Protein AF-A0ABD5P333-F1 (afdb_monomer)

Sequence (95 aa):
MSDEPADSIDLEHPDYVSIGVTRGEYDLEIGRPRDYPDRADVSVQASERDRVLFTVDAMAGDHGTGHADVELTLEEARQVRDRLDEVADGLGDER

Mean predicted aligned error: 10.52 Å

pLDDT: mean 73.98, std 19.21, range [34.75, 96.56]

Solvent-accessible surface area (backbone atoms only — not comparable to full-atom values): 5819 Å² total; per-residue (Å²): 132,83,82,68,76,73,64,52,47,74,48,95,58,22,61,73,58,76,83,80,80,80,90,82,77,86,87,75,78,77,52,68,102,75,71,46,20,77,42,29,37,38,33,62,44,83,42,80,89,73,25,34,35,41,36,41,42,33,31,23,76,97,54,46,74,47,77,47,81,43,82,28,48,62,67,54,49,49,52,53,51,56,52,50,50,55,54,53,51,57,65,58,72,77,110

Nearest PDB structures (foldseek):
  7wzf-assembly1_A  TM=5.318E-01  e=2.876E+00  Streptomyces yunnanensis
  5ezn-assembly1_A  TM=5.004E-01  e=3.620E+00  Plasmodium falciparum 3D7
  4ttz-assembly1_D  TM=4.311E-01  e=3.227E+00  Chlamydomonas reinhardtii
  4tpz-assembly2_B  TM=4.342E-01  e=6.075E+00  Chlamydomonas reinhardtii

Foldseek 3Di:
DDPPPFQKDKDPCQQPDDQDDDDDDDDDPQPDPRLRFPTKIWGWDQDPPQWIWIKIWTHRPPRDIDIDIDIGHPVRVVVVVVVVVVVVVVVVVVD

Radius of gyration: 15.99 Å; Cα contacts (8 Å, |Δi|>4): 124; chains: 1; bounding box: 43×37×37 Å

Structure (mmCIF, N/CA/C/O backbone):
data_AF-A0ABD5P333-F1
#
_entry.id   AF-A0ABD5P333-F1
#
loop_
_atom_site.group_PDB
_atom_site.id
_atom_site.type_symbol
_atom_site.label_atom_id
_atom_site.label_alt_id
_atom_site.label_comp_id
_atom_site.label_asym_id
_atom_site.label_entity_id
_atom_site.label_seq_id
_atom_site.pdbx_PDB_ins_code
_atom_site.Cartn_x
_atom_site.Cartn_y
_atom_site.Cartn_z
_atom_site.occupancy
_atom_site.B_iso_or_equiv
_atom_site.auth_seq_id
_atom_site.auth_comp_id
_atom_site.auth_asym_id
_atom_site.auth_atom_id
_atom_site.pdbx_PDB_model_num
ATOM 1 N N . MET A 1 1 ? 11.044 -23.769 11.732 1.00 38.94 1 MET A N 1
ATOM 2 C CA . MET A 1 1 ? 10.599 -22.381 11.529 1.00 38.94 1 MET A CA 1
ATOM 3 C C . MET A 1 1 ? 9.613 -22.490 10.396 1.00 38.94 1 MET A C 1
ATOM 5 O O . MET A 1 1 ? 10.024 -22.906 9.321 1.00 38.94 1 MET A O 1
ATOM 9 N N . SER A 1 2 ? 8.325 -22.404 10.706 1.00 37.06 2 SER A N 1
ATOM 10 C CA . SER A 1 2 ? 7.289 -22.531 9.686 1.00 37.06 2 SER A CA 1
ATOM 11 C C . SER A 1 2 ? 7.275 -21.218 8.923 1.00 37.06 2 SER A C 1
ATOM 13 O O . SER A 1 2 ? 7.045 -20.178 9.525 1.00 37.06 2 SER A O 1
ATOM 15 N N . ASP A 1 3 ? 7.624 -21.291 7.647 1.00 41.69 3 ASP A N 1
ATOM 16 C CA . ASP A 1 3 ? 7.404 -20.237 6.666 1.00 41.69 3 ASP A CA 1
ATOM 17 C C . ASP A 1 3 ? 5.883 -20.202 6.464 1.00 41.69 3 ASP A C 1
ATOM 19 O O . ASP A 1 3 ? 5.319 -21.010 5.722 1.00 41.69 3 ASP A O 1
ATOM 23 N N . GLU A 1 4 ? 5.180 -19.412 7.278 1.00 50.53 4 GLU A N 1
ATOM 24 C CA . GLU A 1 4 ? 3.819 -19.017 6.921 1.00 50.53 4 GLU A CA 1
ATOM 25 C C . GLU A 1 4 ? 3.950 -18.322 5.564 1.00 50.53 4 GLU A C 1
ATOM 27 O O . GLU A 1 4 ? 4.799 -17.433 5.452 1.00 50.53 4 GLU A O 1
ATOM 32 N N . PRO A 1 5 ? 3.230 -18.768 4.516 1.00 47.19 5 PRO A N 1
ATOM 33 C CA . PRO A 1 5 ? 3.311 -18.101 3.229 1.00 47.19 5 PRO A CA 1
ATOM 34 C C . PRO A 1 5 ? 2.999 -16.636 3.497 1.00 47.19 5 PRO A C 1
ATOM 36 O O . PRO A 1 5 ? 1.953 -16.331 4.069 1.00 47.19 5 PRO A O 1
ATOM 39 N N . ALA A 1 6 ? 3.937 -15.748 3.171 1.00 54.31 6 ALA A N 1
ATOM 40 C CA . ALA A 1 6 ? 3.645 -14.331 3.194 1.00 54.31 6 ALA A CA 1
ATOM 41 C C . ALA A 1 6 ? 2.369 -14.154 2.361 1.00 54.31 6 ALA A C 1
ATOM 43 O O . ALA A 1 6 ? 2.330 -14.595 1.211 1.00 54.31 6 ALA A O 1
ATOM 44 N N . ASP A 1 7 ? 1.314 -13.589 2.953 1.00 72.62 7 ASP A N 1
ATOM 45 C CA . ASP A 1 7 ? 0.103 -13.168 2.241 1.00 72.62 7 ASP A CA 1
ATOM 46 C C . ASP A 1 7 ? 0.468 -11.958 1.355 1.00 72.62 7 ASP A C 1
ATOM 48 O O . ASP A 1 7 ? 0.048 -10.821 1.573 1.00 72.62 7 ASP A O 1
ATOM 52 N N . SER A 1 8 ? 1.367 -12.201 0.403 1.00 78.19 8 SER A N 1
ATOM 53 C CA . SER A 1 8 ? 1.879 -11.273 -0.588 1.00 78.19 8 SER A CA 1
ATOM 54 C C . SER A 1 8 ? 1.187 -11.548 -1.914 1.00 78.19 8 SER A C 1
ATOM 56 O O . SER A 1 8 ? 1.102 -12.693 -2.363 1.00 78.19 8 SER A O 1
ATOM 58 N N . ILE A 1 9 ? 0.711 -10.489 -2.548 1.00 84.44 9 ILE A N 1
ATOM 59 C CA . ILE A 1 9 ? 0.115 -10.498 -3.874 1.00 84.44 9 ILE A CA 1
ATOM 60 C C . ILE A 1 9 ? 1.183 -9.997 -4.845 1.00 84.44 9 ILE A C 1
ATOM 62 O O . ILE A 1 9 ? 1.553 -8.822 -4.807 1.00 84.44 9 ILE A O 1
ATOM 66 N N . ASP A 1 10 ? 1.658 -10.881 -5.721 1.00 85.50 10 ASP A N 1
ATOM 67 C CA . ASP A 1 10 ? 2.471 -10.481 -6.870 1.00 85.50 10 ASP A CA 1
ATOM 68 C C . ASP A 1 10 ? 1.596 -9.673 -7.841 1.00 85.50 10 ASP A C 1
ATOM 70 O O . ASP A 1 10 ? 0.514 -10.115 -8.243 1.00 85.50 10 ASP A O 1
ATOM 74 N N . LEU A 1 11 ? 2.052 -8.482 -8.228 1.00 82.38 11 LEU A N 1
ATOM 75 C CA . LEU A 1 11 ? 1.296 -7.629 -9.141 1.00 82.38 11 LEU A CA 1
ATOM 76 C C . LEU A 1 11 ? 1.437 -8.128 -10.586 1.00 82.38 11 LEU A C 1
ATOM 78 O O . LEU A 1 11 ? 2.545 -8.319 -11.081 1.00 82.38 11 LEU A O 1
ATOM 82 N N . GLU A 1 12 ? 0.315 -8.266 -11.300 1.00 83.06 12 GLU A N 1
ATOM 83 C CA . GLU A 1 12 ? 0.308 -8.670 -12.721 1.00 83.06 12 GLU A CA 1
ATOM 84 C C . GLU A 1 12 ? 0.965 -7.625 -13.641 1.00 83.06 12 GLU A C 1
ATOM 86 O O . GLU A 1 12 ? 1.499 -7.963 -14.699 1.00 83.06 12 GLU A O 1
ATOM 91 N N . HIS A 1 13 ? 0.936 -6.356 -13.225 1.00 80.44 13 HIS A N 1
ATOM 92 C CA . HIS A 1 13 ? 1.501 -5.213 -13.941 1.00 80.44 13 HIS A CA 1
ATOM 93 C C . HIS A 1 13 ? 2.494 -4.460 -13.042 1.00 80.44 13 HIS A C 1
ATOM 95 O O . HIS A 1 13 ? 2.178 -3.374 -12.544 1.00 80.44 13 HIS A O 1
ATOM 101 N N . PRO A 1 14 ? 3.690 -5.026 -12.787 1.00 72.69 14 PRO A N 1
ATOM 102 C CA . PRO A 1 14 ? 4.691 -4.385 -11.933 1.00 72.69 14 PRO A CA 1
ATOM 103 C C . PRO A 1 14 ? 5.183 -3.051 -12.519 1.00 72.69 14 PRO A C 1
ATOM 105 O O . PRO A 1 14 ? 5.541 -2.139 -11.777 1.00 72.69 14 PRO A O 1
ATOM 108 N N . ASP A 1 15 ? 5.089 -2.877 -13.840 1.00 67.25 15 ASP A N 1
ATOM 109 C CA . ASP A 1 15 ? 5.424 -1.645 -14.551 1.00 67.25 15 ASP A CA 1
ATOM 110 C C . ASP A 1 15 ? 4.491 -0.463 -14.226 1.00 67.25 15 ASP A C 1
ATOM 112 O O . ASP A 1 15 ? 4.804 0.682 -14.563 1.00 67.25 15 ASP A O 1
ATOM 116 N N . TYR A 1 16 ? 3.363 -0.705 -13.548 1.00 77.62 16 TYR A N 1
ATOM 117 C CA . TYR A 1 16 ? 2.445 0.350 -13.097 1.00 77.62 16 TYR A CA 1
ATOM 118 C C . TYR A 1 16 ? 2.811 0.906 -11.719 1.00 77.62 16 TYR A C 1
ATOM 120 O O . TYR A 1 16 ? 2.261 1.929 -11.298 1.00 77.62 16 TYR A O 1
ATOM 128 N N . VAL A 1 17 ? 3.771 0.292 -11.025 1.00 71.00 17 VAL A N 1
ATOM 129 C CA . VAL A 1 17 ? 4.291 0.834 -9.773 1.00 71.00 17 VAL A CA 1
ATOM 130 C C . VAL A 1 17 ? 5.177 2.040 -10.076 1.00 71.00 17 VAL A C 1
ATOM 132 O O . VAL A 1 17 ? 6.210 1.947 -10.737 1.00 71.00 17 VAL A O 1
ATOM 135 N N . SER A 1 18 ? 4.770 3.204 -9.571 1.00 65.06 18 SER A N 1
ATOM 136 C CA . SER A 1 18 ? 5.552 4.439 -9.644 1.00 65.06 18 SER A CA 1
ATOM 137 C C . SER A 1 18 ? 6.168 4.745 -8.280 1.00 65.06 18 SER A C 1
ATOM 139 O O . SER A 1 18 ? 5.469 5.174 -7.364 1.00 65.06 18 SE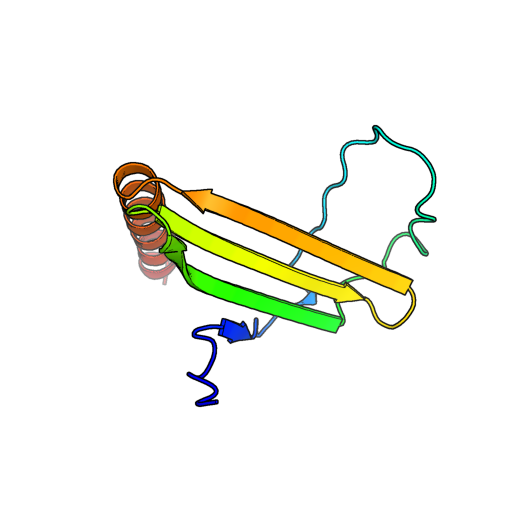R A O 1
ATOM 141 N N . ILE A 1 19 ? 7.484 4.562 -8.144 1.00 62.94 19 ILE A N 1
ATOM 142 C CA . ILE A 1 19 ? 8.223 4.917 -6.924 1.00 62.94 19 ILE A CA 1
ATOM 143 C C . ILE A 1 19 ? 8.557 6.415 -6.976 1.00 62.94 19 ILE A C 1
ATOM 145 O O . ILE A 1 19 ? 9.532 6.843 -7.594 1.00 62.94 19 ILE A O 1
ATOM 149 N N . GLY A 1 20 ? 7.719 7.241 -6.352 1.00 54.16 20 GLY A N 1
ATOM 150 C CA . GLY A 1 20 ? 7.977 8.673 -6.216 1.00 54.16 20 GLY A CA 1
ATOM 151 C C . GLY A 1 20 ? 8.860 8.969 -5.005 1.00 54.16 20 GLY A C 1
ATOM 152 O O . GLY A 1 20 ? 8.350 9.053 -3.893 1.00 54.16 20 GLY A O 1
ATOM 153 N N . VAL A 1 21 ? 10.167 9.186 -5.191 1.00 50.47 21 VAL A N 1
ATOM 154 C CA . VAL A 1 21 ? 11.019 9.712 -4.109 1.00 50.47 21 VAL A CA 1
ATOM 155 C C . VAL A 1 21 ? 10.919 11.237 -4.045 1.00 50.47 21 VAL A C 1
ATOM 157 O O . VAL A 1 21 ? 11.210 11.942 -5.014 1.00 50.47 21 VAL A O 1
ATOM 160 N N . THR A 1 22 ? 10.535 11.783 -2.889 1.00 39.66 22 THR A N 1
ATOM 161 C CA . THR A 1 22 ? 10.752 13.211 -2.621 1.00 39.66 22 THR A CA 1
ATOM 162 C C . THR A 1 22 ? 12.159 13.363 -2.058 1.00 39.66 22 THR A C 1
ATOM 164 O O . THR A 1 22 ? 12.470 12.874 -0.978 1.00 39.66 22 THR A O 1
ATOM 167 N N . ARG A 1 23 ? 13.030 13.995 -2.846 1.00 41.31 23 ARG A N 1
ATOM 168 C CA . ARG A 1 23 ? 14.465 14.158 -2.589 1.00 41.31 23 ARG A CA 1
ATOM 169 C C . ARG A 1 23 ? 14.733 14.757 -1.205 1.00 41.31 23 ARG A C 1
ATOM 171 O O . ARG A 1 23 ? 14.396 15.915 -0.966 1.00 41.31 23 ARG A O 1
ATOM 178 N N . GLY A 1 24 ? 15.412 13.997 -0.349 1.00 38.56 24 GLY A N 1
ATOM 179 C CA . GLY A 1 24 ? 15.784 14.464 0.978 1.00 38.56 24 GLY A CA 1
ATOM 180 C C . GLY A 1 24 ? 16.688 13.536 1.778 1.00 38.56 24 GLY A C 1
ATOM 181 O O . GLY A 1 24 ? 16.518 13.527 2.978 1.00 38.56 24 GLY A O 1
ATOM 182 N N . GLU A 1 25 ? 17.605 12.778 1.169 1.00 34.75 25 GLU A N 1
ATOM 183 C CA . GLU A 1 25 ? 18.845 12.292 1.803 1.00 34.75 25 GLU A CA 1
ATOM 184 C C . GLU A 1 25 ? 19.737 11.616 0.748 1.00 34.75 25 GLU A C 1
ATOM 186 O O . GLU A 1 25 ? 19.299 11.315 -0.361 1.00 34.75 25 GLU A O 1
ATOM 191 N N . TYR A 1 26 ? 21.032 11.583 1.029 1.00 38.75 26 TYR A N 1
ATOM 192 C CA . TYR A 1 26 ? 22.122 11.553 0.061 1.00 38.75 26 TYR A CA 1
ATOM 193 C C . TYR A 1 26 ? 22.350 10.152 -0.535 1.00 38.75 26 TYR A C 1
ATOM 195 O O . TYR A 1 26 ? 22.328 9.169 0.191 1.00 38.75 26 TYR A O 1
ATOM 203 N N . ASP A 1 27 ? 22.637 10.108 -1.839 1.00 44.00 27 ASP A N 1
ATOM 204 C CA . ASP A 1 27 ? 23.095 8.937 -2.608 1.00 44.00 27 ASP A CA 1
ATOM 205 C C . ASP A 1 27 ? 22.120 7.765 -2.793 1.00 44.00 27 ASP A C 1
ATOM 207 O O . ASP A 1 27 ? 22.249 6.717 -2.173 1.00 44.00 27 ASP A O 1
ATOM 211 N N . LEU A 1 28 ? 21.247 7.895 -3.795 1.00 45.53 28 LEU A N 1
ATOM 212 C CA . LEU A 1 28 ? 20.853 6.778 -4.656 1.00 45.53 28 LEU A CA 1
ATOM 213 C C . LEU A 1 28 ? 20.829 7.316 -6.090 1.00 45.53 28 LEU A C 1
ATOM 215 O O . LEU A 1 28 ? 20.035 8.203 -6.421 1.00 45.53 28 LEU A O 1
ATOM 219 N N . GLU A 1 29 ? 21.754 6.840 -6.926 1.00 38.72 29 GLU A N 1
ATOM 220 C CA . GLU A 1 29 ? 21.693 7.059 -8.367 1.00 38.72 29 GLU A CA 1
ATOM 221 C C . GLU A 1 29 ? 20.390 6.433 -8.863 1.00 38.72 29 GLU A C 1
ATOM 223 O O . GLU A 1 29 ? 20.268 5.218 -8.977 1.00 38.72 29 GLU A O 1
ATOM 228 N N . ILE A 1 30 ? 19.388 7.274 -9.124 1.00 46.06 30 ILE A N 1
ATOM 229 C CA . ILE A 1 30 ? 18.232 6.860 -9.910 1.00 46.06 30 ILE A CA 1
ATOM 230 C C . ILE A 1 30 ? 18.810 6.448 -11.258 1.00 46.06 30 ILE A C 1
ATOM 232 O O . ILE A 1 30 ? 19.439 7.268 -11.939 1.00 46.06 30 ILE A O 1
ATOM 236 N N . GLY A 1 31 ? 18.637 5.172 -11.600 1.00 47.16 31 GLY A N 1
ATOM 237 C CA . GLY A 1 31 ? 18.948 4.640 -12.915 1.00 47.16 31 GLY A CA 1
ATOM 238 C C . GLY A 1 31 ? 18.247 5.430 -14.026 1.00 47.16 31 GLY A C 1
ATOM 239 O O . GLY A 1 31 ? 17.619 6.472 -13.813 1.00 47.16 31 GLY A O 1
ATOM 240 N N . ARG A 1 32 ? 18.410 5.008 -15.280 1.00 41.62 32 ARG A N 1
ATOM 241 C CA . ARG A 1 32 ? 17.917 5.813 -16.411 1.00 41.62 32 ARG A CA 1
ATOM 242 C C . ARG A 1 32 ? 16.408 6.080 -16.252 1.00 41.62 32 ARG A C 1
ATOM 244 O O . ARG A 1 32 ? 15.719 5.278 -15.638 1.00 41.62 32 ARG A O 1
ATOM 251 N N . PRO A 1 33 ? 15.867 7.188 -16.802 1.00 46.59 33 PRO A N 1
ATOM 252 C CA . PRO A 1 33 ? 14.513 7.693 -16.501 1.00 46.59 33 PRO A CA 1
ATOM 253 C C . PRO A 1 33 ? 13.325 6.802 -16.946 1.00 46.59 33 PRO A C 1
ATOM 255 O O . PRO A 1 33 ? 12.249 7.316 -17.243 1.00 46.59 33 PRO A O 1
ATOM 258 N N . ARG A 1 34 ? 13.506 5.481 -17.054 1.00 50.66 34 ARG A N 1
ATOM 259 C CA . ARG A 1 34 ? 12.529 4.467 -17.466 1.00 50.66 34 ARG A CA 1
ATOM 260 C C . ARG A 1 34 ? 12.788 3.094 -16.828 1.00 50.66 34 ARG A C 1
ATOM 262 O O . ARG A 1 34 ? 12.430 2.087 -17.434 1.00 50.66 34 ARG A O 1
ATOM 269 N N . ASP A 1 35 ? 13.423 3.042 -15.662 1.00 55.91 35 ASP A N 1
ATOM 270 C CA . ASP A 1 35 ? 13.566 1.788 -14.920 1.00 55.91 35 ASP A CA 1
ATOM 271 C C . ASP A 1 35 ? 12.232 1.498 -14.210 1.00 55.91 35 ASP A C 1
ATOM 273 O O . ASP A 1 35 ? 12.031 1.818 -13.042 1.00 55.91 35 ASP A O 1
ATOM 277 N N . TYR A 1 36 ? 11.267 0.993 -14.985 1.00 62.94 36 TYR A N 1
ATOM 278 C CA . TYR A 1 36 ? 10.021 0.447 -14.454 1.00 62.94 36 TYR A CA 1
ATOM 279 C C . TYR A 1 36 ? 10.332 -0.853 -13.708 1.00 62.94 36 TYR A C 1
ATOM 281 O O . TYR A 1 36 ? 11.178 -1.615 -14.190 1.00 62.94 36 TYR A O 1
ATOM 289 N N . PRO A 1 37 ? 9.665 -1.127 -12.576 1.00 67.44 37 PRO A N 1
ATOM 290 C CA . PRO A 1 37 ? 9.865 -2.380 -11.871 1.00 67.44 37 PRO A CA 1
ATOM 291 C C . PRO A 1 37 ? 9.554 -3.574 -12.778 1.00 67.44 37 PRO A C 1
ATOM 293 O O . PRO A 1 37 ? 8.509 -3.615 -13.427 1.00 67.44 37 PRO A O 1
ATOM 296 N N . ASP A 1 38 ? 10.466 -4.541 -12.834 1.00 74.62 38 ASP A N 1
ATOM 297 C CA . ASP A 1 38 ? 10.239 -5.836 -13.479 1.00 74.62 38 ASP A CA 1
ATOM 298 C C . ASP A 1 38 ? 9.615 -6.844 -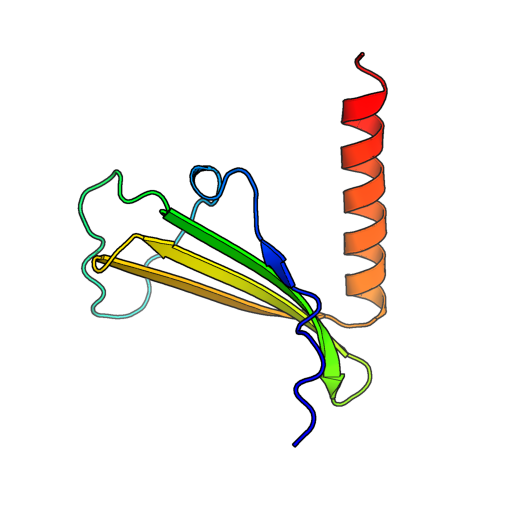12.506 1.00 74.62 38 ASP A C 1
ATOM 300 O O . ASP A 1 38 ? 9.032 -7.841 -12.936 1.00 74.62 38 ASP A O 1
ATOM 304 N N . ARG A 1 39 ? 9.674 -6.553 -11.201 1.00 79.75 39 ARG A N 1
ATOM 305 C CA . ARG A 1 39 ? 8.957 -7.279 -10.155 1.00 79.75 39 ARG A CA 1
ATOM 306 C C . ARG A 1 39 ? 8.386 -6.313 -9.126 1.00 79.75 39 ARG A C 1
ATOM 308 O O . ARG A 1 39 ? 9.075 -5.392 -8.698 1.00 79.75 39 ARG A O 1
ATOM 315 N N . ALA A 1 40 ? 7.152 -6.557 -8.701 1.00 84.19 40 ALA A N 1
ATOM 316 C CA . ALA A 1 40 ? 6.555 -5.862 -7.575 1.00 84.19 40 ALA A CA 1
ATOM 317 C C . ALA A 1 40 ? 5.559 -6.761 -6.842 1.00 84.19 40 ALA A C 1
ATOM 319 O O . ALA A 1 40 ? 4.810 -7.507 -7.479 1.00 84.19 40 ALA A O 1
ATOM 320 N N . ASP A 1 41 ? 5.541 -6.649 -5.521 1.00 87.31 41 ASP A N 1
ATOM 321 C CA . ASP A 1 41 ? 4.627 -7.363 -4.646 1.00 87.31 41 ASP A CA 1
ATOM 322 C C . ASP A 1 41 ? 4.106 -6.455 -3.529 1.00 87.31 41 ASP A C 1
ATOM 324 O O . ASP A 1 41 ? 4.714 -5.448 -3.153 1.00 87.31 41 ASP A O 1
ATOM 328 N N . VAL A 1 42 ? 2.907 -6.780 -3.055 1.00 88.06 42 VAL A N 1
ATOM 329 C CA . VAL A 1 42 ? 2.254 -6.092 -1.942 1.00 88.06 42 VAL A CA 1
ATOM 330 C C . VAL A 1 42 ? 1.870 -7.130 -0.913 1.00 88.06 42 VAL A C 1
ATOM 332 O O . VAL A 1 42 ? 1.201 -8.101 -1.256 1.00 88.06 42 VAL A O 1
ATOM 335 N N . SER A 1 43 ? 2.227 -6.923 0.348 1.00 91.50 43 SER A N 1
ATOM 336 C CA . SER A 1 43 ? 1.836 -7.829 1.426 1.00 91.50 43 SER A CA 1
ATOM 337 C C . SER A 1 43 ? 1.129 -7.101 2.558 1.00 91.50 43 SER A C 1
ATOM 339 O O . SER A 1 43 ? 1.364 -5.919 2.819 1.00 91.50 43 SER A O 1
ATOM 341 N N . VAL A 1 44 ? 0.214 -7.817 3.212 1.00 90.62 44 VAL A N 1
ATOM 342 C CA . VAL A 1 44 ? -0.544 -7.304 4.355 1.00 90.62 44 VAL A CA 1
A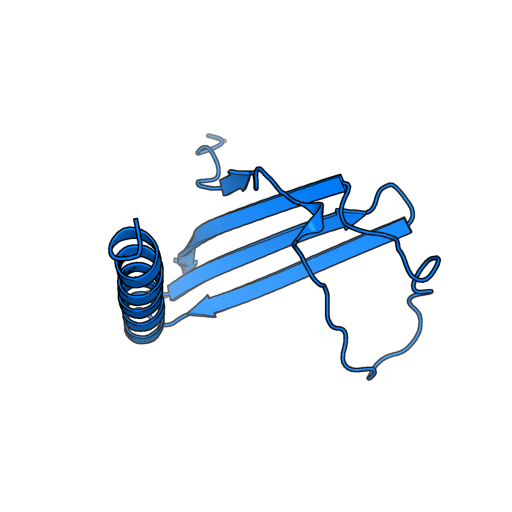TOM 343 C C . VAL A 1 44 ? -0.470 -8.312 5.482 1.00 90.62 44 VAL A C 1
ATOM 345 O O . VAL A 1 44 ? -0.887 -9.455 5.326 1.00 90.62 44 VAL A O 1
ATOM 348 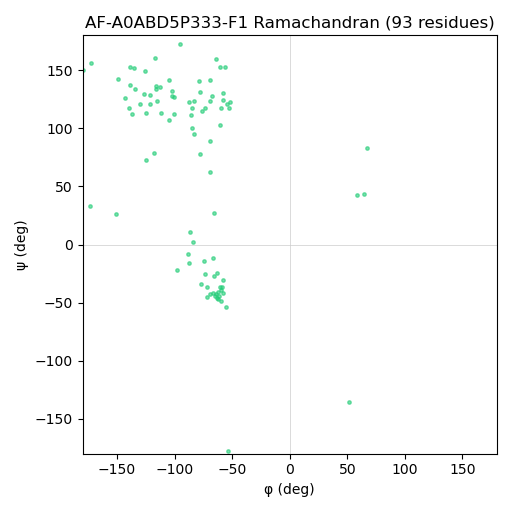N N . GLN A 1 45 ? 0.055 -7.893 6.629 1.00 91.12 45 GLN A N 1
ATOM 349 C CA . GLN A 1 45 ? 0.294 -8.785 7.759 1.00 91.12 45 GLN A CA 1
ATOM 350 C C . GLN A 1 45 ? -0.161 -8.146 9.069 1.00 91.12 45 GLN A C 1
ATOM 352 O O . GLN A 1 45 ? -0.166 -6.923 9.226 1.00 91.12 45 GLN A O 1
ATOM 357 N N . ALA A 1 46 ? -0.539 -8.974 10.043 1.00 89.81 46 ALA A N 1
ATOM 358 C CA . ALA A 1 46 ? -0.698 -8.495 11.409 1.00 89.81 46 ALA A CA 1
ATOM 359 C C . ALA A 1 46 ? 0.690 -8.150 11.973 1.00 89.81 46 ALA A C 1
ATOM 361 O O . ALA A 1 46 ? 1.574 -9.003 12.001 1.00 89.81 46 ALA A O 1
ATOM 362 N N . SER A 1 47 ? 0.868 -6.912 12.428 1.00 86.44 47 SER A N 1
ATOM 363 C CA . SER A 1 47 ? 2.070 -6.479 13.145 1.00 86.44 47 SER A CA 1
ATOM 364 C C . SER A 1 47 ? 1.836 -6.563 14.658 1.00 86.44 47 SER A C 1
ATOM 366 O O . SER A 1 47 ? 0.729 -6.826 15.145 1.00 86.44 47 SER A O 1
ATOM 368 N N . GLU A 1 48 ? 2.891 -6.341 15.433 1.00 80.31 48 GLU A N 1
ATOM 369 C CA . GLU A 1 48 ? 2.791 -6.268 16.884 1.00 80.31 48 GLU A CA 1
ATOM 370 C C . GLU A 1 48 ? 1.858 -5.116 17.317 1.00 80.31 48 GLU A C 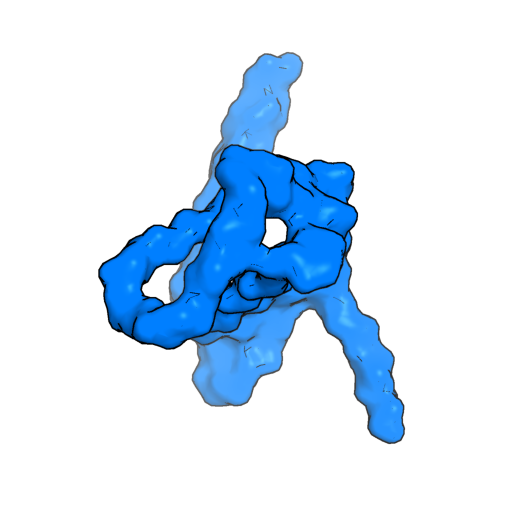1
ATOM 372 O O . GLU A 1 48 ? 1.734 -4.089 16.652 1.00 80.31 48 GLU A O 1
ATOM 377 N N . ARG A 1 49 ? 1.232 -5.249 18.497 1.00 81.38 49 ARG A N 1
ATOM 378 C CA . ARG A 1 49 ? 0.441 -4.178 19.151 1.00 81.38 49 ARG A CA 1
ATOM 379 C C . ARG A 1 49 ? -0.826 -3.736 18.397 1.00 81.38 49 ARG A C 1
ATOM 381 O O . ARG A 1 49 ? -1.117 -2.540 18.339 1.00 81.38 49 ARG A O 1
ATOM 388 N N . ASP A 1 50 ? -1.597 -4.688 17.870 1.00 84.69 50 ASP A N 1
ATOM 389 C CA . ASP A 1 50 ? -2.879 -4.423 17.190 1.00 84.69 50 ASP A CA 1
ATOM 390 C C . ASP A 1 50 ? -2.722 -3.474 15.984 1.00 84.69 50 ASP A C 1
ATOM 392 O O . ASP A 1 50 ? -3.497 -2.529 15.785 1.00 84.69 50 ASP A O 1
ATOM 396 N N . ARG A 1 51 ? -1.669 -3.703 15.193 1.00 91.38 51 ARG A N 1
ATOM 397 C CA . ARG A 1 51 ? -1.355 -2.965 13.965 1.00 91.38 51 ARG A CA 1
ATOM 398 C C . ARG A 1 51 ? -1.407 -3.882 12.750 1.00 91.38 51 ARG A C 1
ATOM 400 O O . ARG A 1 51 ? -1.320 -5.102 12.868 1.00 91.38 51 ARG A O 1
ATOM 407 N N . VAL A 1 52 ? -1.546 -3.274 11.581 1.00 92.19 52 VAL A N 1
ATOM 408 C CA . VAL A 1 52 ? -1.451 -3.945 10.284 1.00 92.19 52 VAL A CA 1
ATOM 409 C C . VAL A 1 52 ? -0.234 -3.382 9.568 1.00 92.19 52 VAL A C 1
ATOM 411 O O . VAL A 1 52 ? -0.148 -2.170 9.399 1.00 92.19 52 VAL A O 1
ATOM 414 N N . LEU A 1 53 ? 0.699 -4.240 9.171 1.00 92.88 53 LEU A N 1
ATOM 415 C CA . LEU A 1 53 ? 1.802 -3.868 8.296 1.00 92.88 53 LEU A CA 1
ATOM 416 C C . LEU A 1 53 ? 1.340 -4.025 6.847 1.00 92.88 53 LEU A C 1
ATOM 418 O O . LEU A 1 53 ? 0.893 -5.102 6.455 1.00 92.88 53 LEU A O 1
ATOM 422 N N . PHE A 1 54 ? 1.420 -2.940 6.085 1.00 90.56 54 PHE A N 1
ATOM 423 C CA . PHE A 1 54 ? 1.208 -2.914 4.645 1.00 90.56 54 PHE A CA 1
ATOM 424 C C . PHE A 1 54 ? 2.548 -2.616 3.977 1.00 90.56 54 PHE A C 1
ATOM 426 O O . PHE A 1 54 ? 3.079 -1.514 4.134 1.00 90.56 54 PHE A O 1
ATOM 433 N N . THR A 1 55 ? 3.079 -3.593 3.253 1.00 89.00 55 THR A N 1
ATOM 434 C CA . THR A 1 55 ? 4.387 -3.500 2.604 1.00 89.00 55 THR A CA 1
ATOM 435 C C . THR A 1 55 ? 4.213 -3.479 1.095 1.00 89.00 55 THR A C 1
ATOM 437 O O . THR A 1 55 ? 3.434 -4.258 0.544 1.00 89.00 55 THR A O 1
ATOM 440 N N . VAL A 1 56 ? 4.947 -2.587 0.433 1.00 88.00 56 VAL A N 1
ATOM 441 C CA . VAL A 1 56 ? 5.083 -2.546 -1.025 1.00 88.00 56 VAL A CA 1
ATOM 442 C C . VAL A 1 56 ? 6.553 -2.682 -1.374 1.00 88.00 56 VAL A C 1
ATOM 444 O O . VAL A 1 56 ? 7.359 -1.822 -1.012 1.00 88.00 56 VAL A O 1
ATOM 447 N N . ASP A 1 57 ? 6.867 -3.720 -2.135 1.00 85.50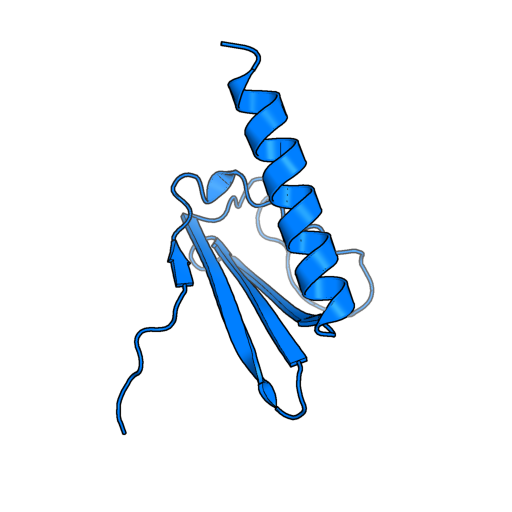 57 ASP A N 1
ATOM 448 C CA . ASP A 1 57 ? 8.193 -3.986 -2.665 1.00 85.50 57 ASP A CA 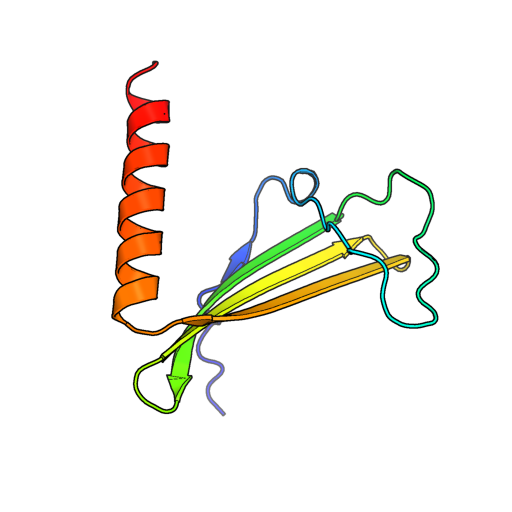1
ATOM 449 C C . ASP A 1 57 ? 8.168 -3.914 -4.188 1.00 85.50 57 ASP A C 1
ATOM 451 O O . ASP A 1 57 ? 7.287 -4.454 -4.853 1.00 85.50 57 ASP A O 1
ATOM 455 N N . ALA A 1 58 ? 9.144 -3.218 -4.761 1.00 83.81 58 ALA A N 1
ATOM 456 C CA . ALA A 1 58 ? 9.305 -3.091 -6.198 1.00 83.81 58 ALA A CA 1
ATOM 457 C C . ALA A 1 58 ? 10.788 -3.102 -6.562 1.00 83.81 58 ALA A C 1
ATOM 459 O O . ALA A 1 58 ? 11.582 -2.311 -6.058 1.00 83.81 58 ALA A O 1
ATOM 460 N N . MET A 1 59 ? 11.171 -3.992 -7.467 1.00 80.62 59 MET A N 1
ATOM 461 C CA . MET A 1 59 ? 12.533 -4.142 -7.968 1.00 80.62 59 MET A CA 1
ATOM 462 C C . MET A 1 59 ? 12.561 -3.822 -9.458 1.00 80.62 59 MET A C 1
ATOM 464 O O . MET A 1 59 ? 11.678 -4.253 -10.195 1.00 80.62 59 MET A O 1
ATOM 468 N N . ALA A 1 60 ? 13.568 -3.058 -9.877 1.00 74.88 60 ALA A N 1
ATOM 469 C CA . ALA A 1 60 ? 13.844 -2.711 -11.266 1.00 74.88 60 ALA A CA 1
ATOM 470 C C . ALA A 1 60 ? 15.224 -3.262 -11.675 1.00 74.88 60 ALA A C 1
ATOM 472 O O . ALA A 1 60 ? 16.232 -2.547 -11.711 1.00 74.88 60 ALA A O 1
ATOM 473 N N . GLY A 1 61 ? 15.278 -4.564 -11.959 1.00 66.19 61 GLY A N 1
ATOM 474 C CA . GLY A 1 61 ? 16.491 -5.318 -12.264 1.00 66.19 61 GLY A CA 1
ATOM 475 C C . GLY A 1 61 ? 17.577 -5.115 -11.203 1.00 66.19 61 GLY A C 1
ATOM 476 O O . GLY A 1 61 ? 17.299 -5.083 -10.008 1.00 66.19 61 GLY A O 1
ATOM 477 N N . ASP A 1 62 ? 18.817 -4.904 -11.646 1.00 63.28 62 ASP A N 1
ATOM 478 C CA . ASP A 1 62 ? 19.950 -4.578 -10.762 1.00 63.28 62 ASP A CA 1
ATOM 479 C C . ASP A 1 62 ? 20.042 -3.075 -10.411 1.00 63.28 62 ASP A C 1
ATOM 481 O O . ASP A 1 62 ? 20.999 -2.643 -9.769 1.00 63.28 62 ASP A O 1
ATOM 485 N N . HIS A 1 63 ? 19.102 -2.250 -10.888 1.00 61.38 63 HIS A N 1
ATOM 486 C CA . HIS A 1 63 ? 19.258 -0.791 -10.934 1.00 61.38 63 HIS A CA 1
ATOM 487 C C . HIS A 1 63 ? 18.596 -0.069 -9.761 1.00 61.38 63 HIS A C 1
ATOM 489 O O . HIS A 1 63 ? 18.978 1.059 -9.450 1.00 61.38 63 HIS A O 1
ATOM 495 N N . GLY A 1 64 ? 17.623 -0.689 -9.095 1.00 65.12 64 GLY A N 1
ATOM 496 C CA . GLY A 1 64 ? 16.983 -0.073 -7.942 1.00 65.12 64 GLY A CA 1
ATOM 497 C C . GLY A 1 64 ? 15.902 -0.929 -7.303 1.00 65.12 64 GLY A C 1
ATOM 498 O O . GLY A 1 64 ? 15.215 -1.701 -7.970 1.00 65.12 64 GLY A O 1
ATOM 499 N N . THR A 1 65 ? 15.739 -0.739 -5.998 1.00 71.06 65 THR A N 1
ATOM 500 C CA . THR A 1 65 ? 14.638 -1.290 -5.209 1.00 71.06 65 THR A CA 1
ATOM 501 C C . THR A 1 65 ? 13.894 -0.129 -4.560 1.00 71.06 65 THR A C 1
ATOM 503 O O . THR A 1 65 ? 14.512 0.741 -3.946 1.00 71.06 65 THR A O 1
ATOM 506 N N . GLY A 1 66 ? 12.575 -0.094 -4.716 1.00 76.12 66 GLY A N 1
ATOM 507 C CA . GLY A 1 66 ? 11.673 0.718 -3.913 1.00 76.12 66 GLY A CA 1
ATOM 508 C C . GLY A 1 66 ? 10.996 -0.171 -2.888 1.00 76.12 66 GLY A C 1
ATOM 509 O O . GLY A 1 66 ? 10.427 -1.194 -3.249 1.00 76.12 66 GLY A O 1
ATOM 510 N N . HIS A 1 67 ? 11.067 0.231 -1.629 1.00 82.94 67 HIS A N 1
ATOM 511 C CA . HIS A 1 67 ? 10.454 -0.482 -0.522 1.00 82.94 67 HIS A CA 1
ATOM 512 C C . HIS A 1 67 ? 9.742 0.532 0.369 1.00 82.94 67 HIS A C 1
ATOM 514 O O . HIS A 1 67 ? 10.298 1.595 0.673 1.00 82.94 67 HIS A O 1
ATOM 520 N N . ALA A 1 68 ? 8.512 0.221 0.757 1.00 83.88 68 ALA A N 1
ATOM 521 C CA . ALA A 1 68 ? 7.733 1.028 1.677 1.00 83.88 68 ALA A CA 1
ATOM 522 C C . ALA A 1 68 ? 6.977 0.130 2.653 1.00 83.88 68 ALA A C 1
ATOM 524 O O . ALA A 1 68 ? 6.077 -0.603 2.252 1.00 83.88 68 ALA A O 1
ATOM 525 N N . ASP A 1 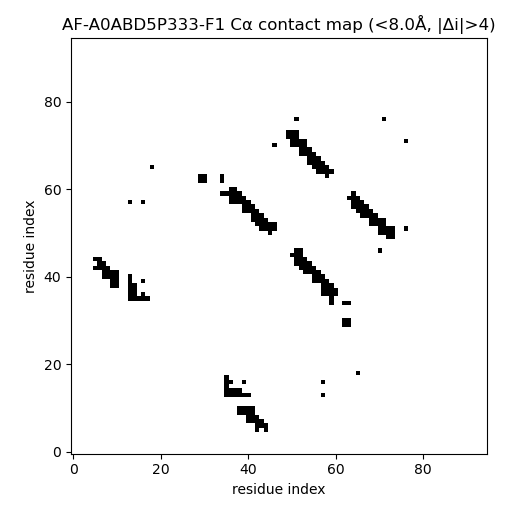69 ? 7.303 0.276 3.933 1.00 87.62 69 ASP A N 1
ATOM 526 C CA . ASP A 1 69 ? 6.562 -0.303 5.046 1.00 87.62 69 ASP A CA 1
ATOM 527 C C . ASP A 1 69 ? 5.661 0.758 5.675 1.00 87.62 69 ASP A C 1
ATOM 529 O O . ASP A 1 69 ? 6.117 1.839 6.067 1.00 87.62 69 ASP A O 1
ATOM 533 N N . VAL A 1 70 ? 4.372 0.445 5.799 1.00 89.88 70 VAL A N 1
ATOM 534 C CA . VAL A 1 70 ? 3.388 1.312 6.448 1.00 89.88 70 VAL A CA 1
ATOM 535 C C . VAL A 1 70 ? 2.691 0.544 7.561 1.00 89.88 70 VAL A C 1
ATOM 537 O O . VAL A 1 70 ? 1.922 -0.382 7.312 1.00 89.88 70 VAL A O 1
ATOM 540 N N . GLU A 1 71 ? 2.925 0.957 8.805 1.00 93.88 71 GLU A N 1
ATOM 541 C CA . GLU A 1 71 ? 2.159 0.459 9.945 1.00 93.88 71 GLU A CA 1
ATOM 542 C C . GLU A 1 71 ? 0.863 1.253 10.103 1.00 93.88 71 GLU A C 1
ATOM 544 O O . GLU A 1 71 ? 0.868 2.452 10.382 1.00 93.88 71 GLU A O 1
ATOM 549 N N . LEU A 1 72 ? -0.259 0.557 9.968 1.00 93.00 72 LEU A N 1
ATOM 550 C CA . LEU A 1 72 ? -1.597 1.104 10.101 1.00 93.00 72 LEU A CA 1
ATOM 551 C C . LEU A 1 72 ? -2.212 0.691 11.434 1.00 93.00 72 LEU A C 1
ATOM 553 O O . LEU A 1 72 ? -2.099 -0.451 11.894 1.00 93.00 72 LEU A O 1
ATOM 557 N N . THR A 1 73 ? -2.942 1.611 12.051 1.00 95.19 73 THR A N 1
ATOM 558 C CA . THR A 1 73 ? -3.924 1.257 13.075 1.00 95.19 73 THR A CA 1
ATOM 559 C C . THR A 1 73 ? -5.043 0.401 12.465 1.00 95.19 73 THR A C 1
ATOM 561 O O . THR A 1 73 ? -5.303 0.446 11.262 1.00 95.19 73 THR A O 1
ATOM 564 N N . LEU A 1 74 ? -5.780 -0.344 13.298 1.00 93.38 74 LEU A N 1
ATOM 565 C CA . LEU A 1 74 ? -6.958 -1.090 12.828 1.00 93.38 74 LEU A CA 1
ATOM 566 C C . LEU A 1 74 ? -8.021 -0.192 12.178 1.00 93.38 74 LEU A C 1
ATOM 568 O O . LEU A 1 74 ? -8.761 -0.649 11.309 1.00 93.38 74 LEU A O 1
ATOM 572 N N . GLU A 1 75 ? -8.139 1.062 12.617 1.00 95.50 75 GLU A N 1
ATOM 573 C CA . GLU A 1 75 ? -9.091 2.015 12.047 1.00 95.50 75 GLU A CA 1
ATOM 574 C C . GLU A 1 75 ? -8.649 2.474 10.653 1.00 95.50 75 GLU A C 1
ATOM 576 O O . GLU A 1 75 ? -9.451 2.451 9.723 1.00 95.50 75 GLU A O 1
ATOM 581 N N . GLU A 1 76 ? -7.370 2.815 10.486 1.00 96.38 76 GLU A N 1
ATOM 582 C CA . GLU A 1 76 ? -6.799 3.203 9.190 1.00 96.38 76 GLU A CA 1
ATOM 583 C C . GLU A 1 76 ? -6.834 2.044 8.191 1.00 96.38 76 GLU A C 1
ATOM 585 O O . GLU A 1 76 ? -7.239 2.236 7.048 1.00 96.38 76 GLU A O 1
ATOM 590 N N . ALA A 1 77 ? -6.507 0.822 8.624 1.00 93.81 77 ALA A N 1
ATOM 591 C CA . ALA A 1 77 ? -6.579 -0.363 7.771 1.00 93.81 77 ALA A CA 1
ATOM 592 C C . ALA A 1 77 ? -8.005 -0.612 7.243 1.00 93.81 77 ALA A C 1
ATOM 594 O O . ALA A 1 77 ? -8.192 -0.949 6.075 1.00 93.81 77 ALA A O 1
ATOM 595 N N . ARG A 1 78 ? -9.031 -0.397 8.081 1.00 95.06 78 ARG A N 1
ATOM 596 C CA . ARG A 1 78 ? -10.439 -0.497 7.657 1.00 95.06 78 ARG A CA 1
ATOM 597 C C . ARG A 1 78 ? -10.814 0.590 6.659 1.00 95.06 78 ARG A C 1
ATOM 599 O O . ARG A 1 78 ? -11.474 0.280 5.677 1.00 95.06 78 ARG A O 1
ATOM 606 N N . GLN A 1 79 ? -10.366 1.825 6.876 1.00 96.38 79 GLN A N 1
ATOM 607 C CA . GLN A 1 79 ? -10.605 2.919 5.931 1.00 96.38 79 GLN A CA 1
ATOM 608 C C . GLN A 1 79 ? -9.950 2.651 4.572 1.00 96.38 79 GLN A C 1
ATOM 610 O O . GLN A 1 79 ? -10.568 2.899 3.540 1.00 96.38 79 GLN A O 1
ATOM 615 N N . VAL A 1 80 ? -8.725 2.114 4.563 1.00 94.44 80 VAL A N 1
ATOM 616 C CA . VAL A 1 80 ? -8.034 1.728 3.324 1.00 94.44 80 VAL A CA 1
ATOM 617 C C . VAL A 1 80 ? -8.810 0.637 2.592 1.00 94.44 80 VAL A C 1
ATOM 619 O O . VAL A 1 80 ? -9.061 0.789 1.400 1.00 94.44 80 VAL A O 1
ATOM 622 N N . ARG A 1 81 ? -9.249 -0.416 3.295 1.00 94.56 81 ARG A N 1
ATOM 623 C CA . ARG A 1 81 ? -10.103 -1.466 2.718 1.00 94.56 81 ARG A CA 1
ATOM 624 C C . ARG A 1 81 ? -11.370 -0.879 2.096 1.00 94.56 81 ARG A C 1
ATOM 626 O O . ARG A 1 81 ? -11.626 -1.115 0.924 1.00 94.56 81 ARG A O 1
ATOM 633 N N . ASP A 1 82 ? -12.127 -0.092 2.858 1.00 96.56 82 ASP A N 1
ATOM 634 C CA . ASP A 1 82 ? -13.407 0.458 2.396 1.00 96.56 82 ASP A CA 1
ATOM 635 C C . ASP A 1 82 ? -13.216 1.348 1.156 1.00 96.56 82 ASP A C 1
ATOM 637 O O . ASP A 1 82 ? -14.027 1.324 0.231 1.00 96.56 82 ASP A O 1
ATOM 641 N N . ARG A 1 83 ? -12.110 2.102 1.100 1.00 96.06 83 ARG A N 1
ATOM 642 C CA . ARG A 1 83 ? -11.776 2.929 -0.061 1.00 96.06 83 ARG A CA 1
ATOM 643 C C . ARG A 1 83 ? -11.338 2.105 -1.273 1.00 96.06 83 ARG A C 1
ATOM 645 O O . ARG A 1 83 ? -11.641 2.500 -2.397 1.00 96.06 83 ARG A O 1
ATOM 652 N N . LEU A 1 84 ? -10.609 1.009 -1.064 1.00 93.44 84 LEU A N 1
ATOM 653 C CA . LEU A 1 84 ? -10.230 0.088 -2.138 1.00 93.44 84 LEU A CA 1
ATOM 654 C C . LEU A 1 84 ? -11.469 -0.560 -2.761 1.00 93.44 84 LEU A C 1
ATOM 656 O O . LEU A 1 84 ? -11.583 -0.550 -3.985 1.00 93.44 84 LEU A O 1
ATOM 660 N N . ASP A 1 85 ? -12.404 -1.035 -1.933 1.00 94.94 85 ASP A N 1
ATOM 661 C CA . ASP A 1 85 ? -13.668 -1.626 -2.386 1.00 94.94 85 ASP A CA 1
ATOM 662 C C . ASP A 1 85 ? -14.481 -0.612 -3.209 1.00 94.94 85 ASP A C 1
ATOM 664 O O . ASP A 1 85 ? -14.858 -0.895 -4.342 1.00 94.94 85 ASP A O 1
ATOM 668 N N . GLU A 1 86 ? -14.653 0.618 -2.707 1.00 94.75 86 GLU A N 1
ATOM 669 C CA . GLU A 1 86 ? -15.382 1.680 -3.418 1.00 94.75 86 GLU A CA 1
ATOM 670 C C . GLU A 1 86 ? -14.782 1.994 -4.803 1.00 94.75 86 GLU A C 1
ATOM 672 O O . GLU A 1 86 ? -15.510 2.199 -5.777 1.00 94.75 86 GLU A O 1
ATOM 677 N N . VAL A 1 87 ? -13.449 2.053 -4.906 1.00 93.88 87 VAL A N 1
ATOM 678 C CA . VAL A 1 87 ? -12.764 2.313 -6.182 1.00 93.88 87 VAL A CA 1
ATOM 679 C C . VAL A 1 87 ? -12.906 1.127 -7.136 1.00 93.88 87 VAL A C 1
ATOM 681 O O . VAL A 1 87 ? -13.139 1.341 -8.326 1.00 93.88 87 VAL A O 1
ATOM 684 N N . ALA A 1 88 ? -12.768 -0.103 -6.638 1.00 92.06 88 ALA A N 1
ATOM 685 C CA . ALA A 1 88 ? -12.899 -1.310 -7.448 1.00 92.06 88 ALA A CA 1
ATOM 686 C C . ALA A 1 88 ? -14.327 -1.479 -7.990 1.00 92.06 88 ALA A C 1
ATOM 688 O O . ALA A 1 88 ? -14.498 -1.740 -9.182 1.00 92.06 88 ALA A O 1
ATOM 689 N N . ASP A 1 89 ? -15.335 -1.255 -7.145 1.00 91.81 89 ASP A N 1
ATOM 690 C CA . ASP A 1 89 ? -16.747 -1.305 -7.528 1.00 91.81 89 ASP A CA 1
ATOM 691 C C . ASP A 1 89 ? -17.064 -0.254 -8.601 1.00 91.81 89 ASP A C 1
ATOM 693 O O . ASP A 1 89 ? -17.671 -0.573 -9.624 1.00 91.81 89 ASP A O 1
ATOM 697 N N . GLY A 1 90 ? -16.568 0.980 -8.437 1.00 88.25 90 GLY A N 1
ATOM 698 C CA . GLY A 1 90 ? -16.755 2.050 -9.422 1.00 88.25 90 GLY A CA 1
ATOM 699 C C . GLY A 1 90 ? -16.202 1.716 -10.813 1.00 88.25 90 GLY A C 1
ATOM 700 O O . GLY A 1 90 ? -16.827 2.052 -11.814 1.00 88.25 90 GLY A O 1
ATOM 701 N N . LEU A 1 91 ? -15.074 1.000 -10.889 1.00 85.88 91 LEU A N 1
ATOM 702 C CA . LEU A 1 91 ? -14.505 0.522 -12.157 1.00 85.88 91 LEU A CA 1
ATOM 703 C C . LEU A 1 91 ? -15.295 -0.653 -12.762 1.00 85.88 91 LEU A C 1
ATOM 705 O O . LEU A 1 91 ? -15.235 -0.881 -13.973 1.00 85.88 91 LEU A O 1
ATOM 709 N N . GLY A 1 92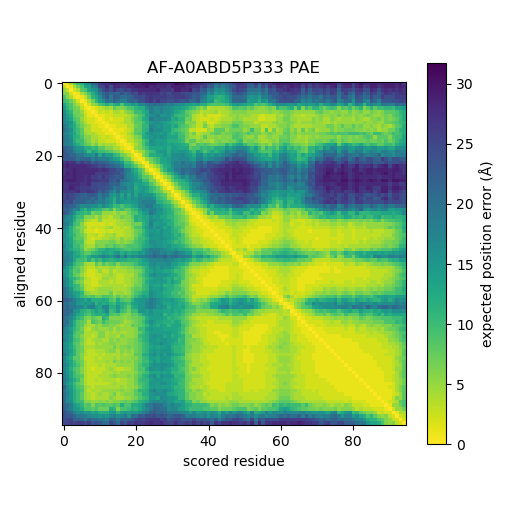 ? -16.006 -1.416 -11.929 1.00 71.00 92 GLY A N 1
ATOM 710 C CA . GLY A 1 92 ? -16.868 -2.522 -12.344 1.00 71.00 92 GLY A CA 1
ATOM 711 C C . GLY A 1 92 ? -18.209 -2.068 -12.928 1.00 71.00 92 GLY A C 1
ATOM 712 O O . GLY A 1 92 ? -18.700 -2.703 -13.861 1.00 71.00 92 GLY A O 1
ATOM 713 N N . ASP A 1 93 ? -18.769 -0.963 -12.430 1.00 60.31 93 ASP A N 1
ATOM 714 C CA . ASP A 1 93 ? -20.048 -0.383 -12.883 1.00 60.31 93 ASP A CA 1
ATOM 715 C C . ASP A 1 93 ? -19.959 0.342 -14.247 1.00 60.31 93 ASP A C 1
ATOM 717 O O . ASP A 1 93 ? -20.978 0.615 -14.882 1.00 60.31 93 ASP A O 1
ATOM 721 N N . GLU A 1 94 ? -18.752 0.632 -14.746 1.00 55.47 94 GLU A N 1
ATOM 722 C CA . GLU A 1 94 ? -18.526 1.260 -16.060 1.00 55.47 94 GLU A CA 1
ATOM 723 C C . GLU A 1 94 ? -18.448 0.253 -17.237 1.00 55.47 94 GLU A C 1
ATOM 725 O O . GLU A 1 94 ? -18.063 0.637 -18.348 1.00 55.47 94 GLU A O 1
ATOM 730 N N . ARG A 1 95 ? -18.807 -1.028 -17.033 1.00 48.81 95 ARG A N 1
ATOM 731 C CA . ARG A 1 95 ? -18.767 -2.088 -18.064 1.00 48.81 95 ARG A CA 1
ATOM 732 C C . ARG A 1 95 ? -20.119 -2.580 -18.573 1.00 48.81 95 ARG A C 1
ATOM 734 O O . ARG A 1 95 ? -20.989 -2.943 -17.758 1.00 48.81 95 ARG A O 1
#

Secondary structure (DSSP, 8-state):
---PPP-EEE-S-GGG--------SS-----STT---SEEEEEEEEETTTEEEEEEEEEETTTEEEEEEEEEEHHHHHHHHHHHHHHHHHHHTT-

Organism: NCBI:txid1586232